Protein AF-A0A496P3Q8-F1 (afdb_monomer)

Sequence (102 aa):
NFSNMTKFSFDSKDGHYNGNVLKVYYSTDYQPSGNILNATLTDITSAFTISSNNTNYPATFTNSGHWIKPSTLTGNGFIIFEYHGGGSLPTTTIQIDNIKVE

Structure (mmCIF, N/CA/C/O backbone):
data_AF-A0A496P3Q8-F1
#
_entry.id   AF-A0A496P3Q8-F1
#
loop_
_atom_site.group_PDB
_atom_site.id
_atom_site.type_symbol
_atom_site.label_atom_id
_atom_site.label_alt_id
_atom_site.label_comp_id
_atom_site.label_asym_id
_atom_site.label_entity_id
_atom_site.label_seq_id
_atom_site.pdbx_PDB_ins_code
_atom_site.Cartn_x
_atom_site.Cartn_y
_atom_site.Cartn_z
_atom_site.occupancy
_atom_site.B_iso_or_equiv
_atom_site.auth_seq_id
_atom_site.auth_comp_id
_atom_site.auth_asym_id
_atom_site.auth_atom_id
_atom_site.pdbx_PDB_model_num
ATOM 1 N N . ASN A 1 1 ? -11.486 -5.808 8.414 1.00 93.50 1 ASN A N 1
ATOM 2 C CA . ASN A 1 1 ? -11.989 -5.349 9.727 1.00 93.50 1 ASN A CA 1
ATOM 3 C C . ASN A 1 1 ? -10.809 -5.325 10.686 1.00 93.50 1 ASN A C 1
ATOM 5 O O . ASN A 1 1 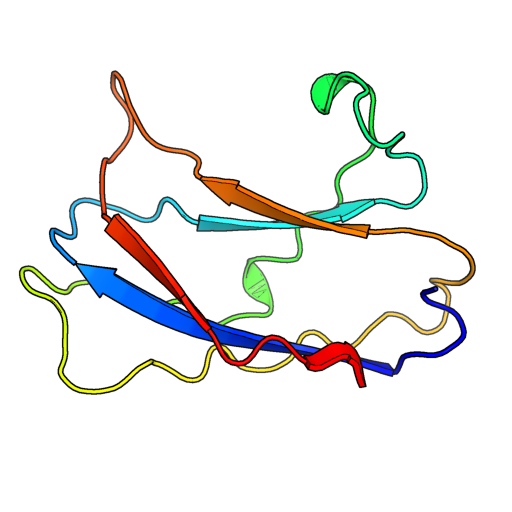? -10.227 -6.373 10.940 1.00 93.50 1 ASN A O 1
ATOM 9 N N . PHE A 1 2 ? -10.434 -4.139 11.157 1.00 97.62 2 PHE A N 1
ATOM 10 C CA . PHE A 1 2 ? -9.288 -3.894 12.029 1.00 97.62 2 PHE A CA 1
ATOM 11 C C . PHE A 1 2 ? -9.412 -4.533 13.413 1.00 97.62 2 PHE A C 1
ATOM 13 O O . PHE A 1 2 ? -8.393 -4.779 14.047 1.00 97.62 2 PHE A O 1
ATOM 20 N N . SER A 1 3 ? -10.618 -4.868 13.873 1.00 97.38 3 SER A N 1
ATOM 21 C CA . SER A 1 3 ? -10.801 -5.598 15.133 1.00 97.38 3 SER A CA 1
ATOM 22 C C . SER A 1 3 ? -10.281 -7.039 15.086 1.00 97.38 3 SER A C 1
ATOM 24 O O . SER A 1 3 ? -10.032 -7.613 16.139 1.00 97.38 3 SER A O 1
ATOM 26 N N . ASN A 1 4 ? -10.102 -7.617 13.891 1.00 96.62 4 ASN A N 1
ATOM 27 C CA . ASN A 1 4 ? -9.753 -9.031 13.703 1.00 96.62 4 ASN A CA 1
ATOM 28 C C . ASN A 1 4 ? -8.337 -9.241 13.146 1.00 96.62 4 ASN A C 1
ATOM 30 O O . ASN A 1 4 ? -8.035 -10.324 12.660 1.00 96.62 4 ASN A O 1
ATOM 34 N N . MET A 1 5 ? -7.495 -8.207 13.168 1.00 96.31 5 MET A N 1
ATOM 35 C CA . MET A 1 5 ? -6.095 -8.297 12.752 1.00 96.31 5 MET A CA 1
ATOM 36 C C . MET A 1 5 ? -5.195 -7.631 13.791 1.00 96.31 5 MET A C 1
ATOM 38 O O . MET A 1 5 ? -5.609 -6.742 14.534 1.00 96.31 5 MET A O 1
ATOM 42 N N . THR A 1 6 ? -3.941 -8.032 13.807 1.00 97.88 6 THR A N 1
ATOM 43 C CA . THR A 1 6 ? -2.854 -7.517 14.636 1.00 97.88 6 THR A CA 1
ATOM 44 C C . THR A 1 6 ? -1.763 -6.862 13.798 1.00 97.88 6 THR A C 1
ATOM 46 O O . THR A 1 6 ? -1.155 -5.887 14.247 1.00 97.88 6 THR A O 1
ATOM 49 N N . LYS A 1 7 ? -1.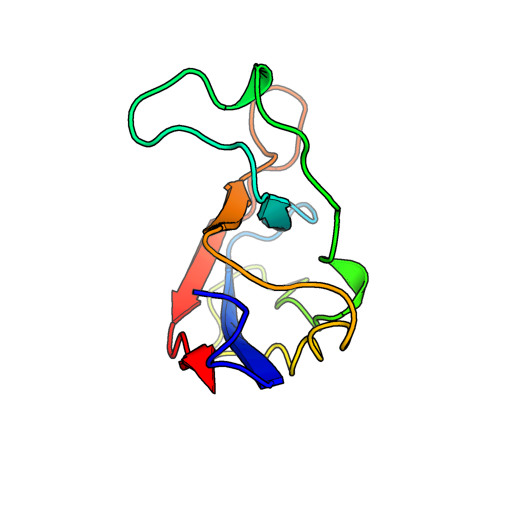530 -7.340 12.572 1.00 98.00 7 LYS A N 1
ATOM 50 C CA . LYS A 1 7 ? -0.477 -6.839 11.687 1.00 98.00 7 LYS A CA 1
ATOM 51 C C . LYS A 1 7 ? -0.814 -7.024 10.209 1.00 98.00 7 LYS A C 1
ATOM 53 O O . LYS A 1 7 ? -1.683 -7.802 9.827 1.00 98.00 7 LYS A O 1
ATOM 58 N N . PHE A 1 8 ? -0.122 -6.258 9.379 1.00 98.62 8 PHE A N 1
ATOM 59 C CA . PHE A 1 8 ? -0.235 -6.292 7.926 1.00 98.62 8 PHE A CA 1
ATOM 60 C C . PHE A 1 8 ? 1.154 -6.348 7.301 1.00 98.62 8 PHE A C 1
ATOM 62 O O . PHE A 1 8 ? 2.056 -5.646 7.762 1.00 98.62 8 PHE A O 1
ATOM 69 N N . SER A 1 9 ? 1.320 -7.148 6.252 1.00 98.75 9 SER A N 1
ATOM 70 C CA . SER A 1 9 ? 2.577 -7.265 5.510 1.00 98.75 9 SER A CA 1
ATOM 71 C C . SER A 1 9 ? 2.346 -7.458 4.013 1.00 98.75 9 SER A C 1
ATOM 73 O O . SER A 1 9 ? 1.257 -7.836 3.572 1.00 98.75 9 SER A O 1
ATOM 75 N N . PHE A 1 10 ? 3.382 -7.157 3.235 1.00 98.88 10 PHE A N 1
ATOM 76 C CA . PHE A 1 10 ? 3.455 -7.393 1.796 1.00 98.88 10 PHE A CA 1
ATOM 77 C C . PHE A 1 10 ? 4.918 -7.458 1.356 1.00 98.88 10 PHE A C 1
ATOM 79 O O . PHE A 1 10 ? 5.818 -6.946 2.031 1.00 98.88 10 PHE A O 1
ATOM 86 N N . ASP A 1 11 ? 5.146 -8.014 0.178 1.00 98.88 11 ASP A N 1
ATOM 87 C CA . ASP A 1 11 ? 6.439 -8.008 -0.486 1.00 98.88 11 ASP A CA 1
ATOM 88 C C . ASP A 1 11 ? 6.422 -6.994 -1.638 1.00 98.88 11 ASP A C 1
ATOM 90 O O . ASP A 1 11 ? 5.405 -6.815 -2.313 1.00 98.88 11 ASP A O 1
ATOM 94 N N . SER A 1 12 ? 7.543 -6.311 -1.868 1.00 98.69 12 SER A N 1
ATOM 95 C CA . SER A 1 12 ? 7.676 -5.289 -2.911 1.00 98.69 12 SER A CA 1
ATOM 96 C C . SER A 1 12 ? 8.840 -5.570 -3.849 1.00 98.69 12 SER A C 1
ATOM 98 O O . SER A 1 12 ? 9.845 -6.172 -3.470 1.00 98.69 12 SER A O 1
ATOM 100 N N . LYS A 1 13 ? 8.713 -5.132 -5.099 1.00 98.56 13 LYS A N 1
ATOM 101 C CA . LYS A 1 13 ? 9.775 -5.212 -6.104 1.00 98.56 13 LYS A CA 1
ATOM 102 C C . LYS A 1 13 ? 9.725 -3.987 -7.005 1.00 98.56 13 LYS A C 1
ATOM 104 O O . LYS A 1 13 ? 8.701 -3.757 -7.647 1.00 98.56 13 LYS A O 1
ATOM 109 N N . ASP A 1 14 ? 10.807 -3.219 -7.060 1.00 98.44 14 ASP A N 1
ATOM 110 C CA . ASP A 1 14 ? 10.921 -2.081 -7.967 1.00 98.44 14 ASP A CA 1
ATOM 111 C C . ASP A 1 14 ? 11.634 -2.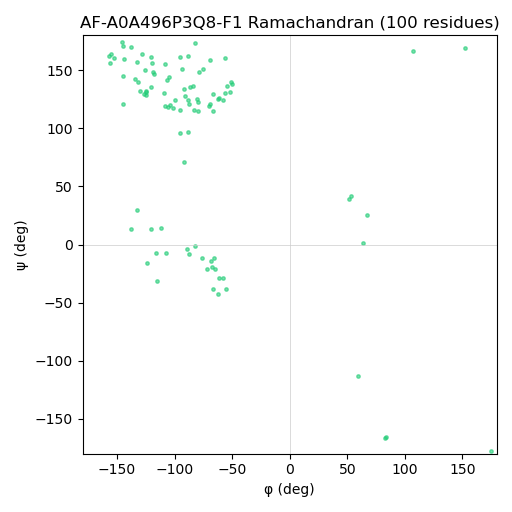440 -9.277 1.00 98.44 14 ASP A C 1
ATOM 113 O O . ASP A 1 14 ? 12.329 -3.450 -9.400 1.00 98.44 14 ASP A O 1
ATOM 117 N N . GLY A 1 15 ? 11.428 -1.597 -10.280 1.00 97.94 15 GLY A N 1
ATOM 118 C CA . GLY A 1 15 ? 12.162 -1.599 -11.537 1.00 97.94 15 GLY A CA 1
ATOM 119 C C . GLY A 1 15 ? 12.105 -0.217 -12.176 1.00 97.94 15 GLY A C 1
ATOM 120 O O . GLY A 1 15 ? 11.190 0.564 -11.903 1.00 97.94 15 GLY A O 1
ATOM 121 N N . HIS A 1 16 ? 13.082 0.092 -13.030 1.00 97.56 16 HIS A N 1
ATOM 122 C CA . HIS A 1 16 ? 13.235 1.417 -13.638 1.00 97.56 16 HIS A CA 1
ATOM 123 C C . HIS A 1 16 ? 13.267 2.543 -12.594 1.00 97.56 16 HIS A C 1
ATOM 125 O O . HIS A 1 16 ? 12.637 3.585 -12.772 1.00 97.56 16 HIS A O 1
ATOM 131 N N . TYR A 1 17 ? 13.973 2.312 -11.485 1.00 98.12 17 TYR A N 1
ATOM 132 C CA . TYR A 1 17 ? 13.986 3.235 -10.360 1.00 98.12 17 TYR A CA 1
ATOM 133 C C . TYR A 1 17 ? 14.471 4.633 -10.751 1.00 98.12 17 TYR A C 1
ATOM 135 O O . TYR A 1 17 ? 15.590 4.813 -11.235 1.00 98.12 17 TYR A O 1
ATOM 143 N N . ASN A 1 18 ? 13.646 5.634 -10.463 1.00 96.88 18 ASN A N 1
ATOM 144 C CA . ASN A 1 18 ? 14.003 7.052 -10.521 1.00 96.88 18 ASN A CA 1
ATOM 145 C C . ASN A 1 18 ? 13.453 7.853 -9.323 1.00 96.88 18 ASN A C 1
ATOM 147 O O . ASN A 1 18 ? 13.466 9.083 -9.339 1.00 96.88 18 ASN A O 1
ATOM 151 N N . GLY A 1 19 ? 12.982 7.163 -8.281 1.00 97.75 19 GLY A N 1
ATOM 152 C CA . GLY A 1 19 ? 12.500 7.757 -7.037 1.00 97.75 19 GLY A CA 1
ATOM 153 C C . GLY A 1 19 ? 11.455 6.901 -6.320 1.00 97.75 19 GLY A C 1
ATOM 154 O O . GLY A 1 19 ? 10.925 5.934 -6.867 1.00 97.75 19 GLY A O 1
ATOM 155 N N . ASN A 1 20 ? 11.147 7.269 -5.079 1.00 97.81 20 ASN A N 1
ATOM 156 C CA . ASN A 1 20 ? 10.148 6.574 -4.271 1.00 97.81 20 ASN A CA 1
ATOM 157 C C . ASN A 1 20 ? 8.738 7.020 -4.663 1.00 97.81 20 ASN A C 1
ATOM 159 O O . ASN A 1 20 ? 8.418 8.203 -4.576 1.00 97.81 20 ASN A O 1
ATOM 163 N N . VAL A 1 21 ? 7.906 6.059 -5.063 1.00 98.19 21 VAL A N 1
ATOM 164 C CA . VAL A 1 21 ? 6.554 6.308 -5.594 1.00 98.19 21 VAL A CA 1
ATOM 165 C C . VAL A 1 21 ? 5.456 5.573 -4.828 1.00 98.19 21 VAL A C 1
ATOM 167 O O . VAL A 1 21 ? 4.295 5.914 -4.986 1.00 98.19 21 VAL A O 1
ATOM 170 N N . LEU A 1 22 ? 5.784 4.571 -4.005 1.00 98.50 22 LEU A N 1
ATOM 171 C CA . LEU A 1 22 ? 4.776 3.838 -3.239 1.00 98.50 22 LEU A CA 1
ATOM 172 C C . LEU A 1 22 ? 4.567 4.483 -1.868 1.00 98.50 22 LEU A C 1
ATOM 174 O O . LEU A 1 22 ? 5.515 4.660 -1.099 1.00 98.50 22 LEU A O 1
ATOM 178 N N . LYS A 1 23 ? 3.308 4.767 -1.554 1.00 98.50 23 LYS A N 1
ATOM 179 C CA . LYS A 1 23 ? 2.838 5.144 -0.224 1.00 98.50 23 LYS A CA 1
ATOM 180 C C . LYS A 1 23 ? 1.823 4.124 0.278 1.00 98.50 23 LYS A C 1
ATOM 182 O O . LYS A 1 23 ? 1.095 3.521 -0.514 1.00 98.50 23 LYS A O 1
ATOM 187 N N . VAL A 1 24 ? 1.782 3.925 1.592 1.00 98.75 24 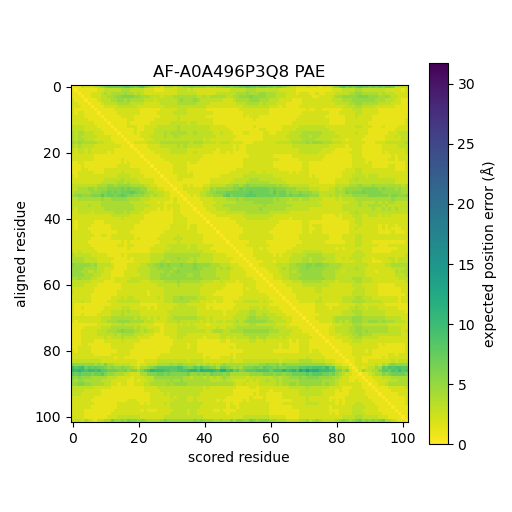VAL A N 1
ATOM 188 C CA . VAL A 1 24 ? 0.845 3.010 2.252 1.00 98.75 24 VAL A CA 1
ATOM 189 C C . VAL A 1 24 ? 0.101 3.758 3.346 1.00 98.75 24 VAL A C 1
ATOM 191 O O . VAL A 1 24 ? 0.717 4.387 4.205 1.00 98.75 24 VAL A O 1
ATOM 194 N N . TYR A 1 25 ? -1.223 3.653 3.334 1.00 98.75 25 TYR A N 1
ATOM 195 C CA . TYR A 1 25 ? -2.110 4.307 4.288 1.00 98.75 25 TYR A CA 1
ATOM 196 C C . TYR A 1 25 ? -3.075 3.312 4.919 1.00 98.75 25 TYR A C 1
ATOM 198 O O . TYR A 1 25 ? -3.336 2.241 4.366 1.00 98.75 25 TYR A O 1
ATOM 206 N N . TYR A 1 26 ? -3.689 3.716 6.028 1.00 98.50 26 TYR A N 1
ATOM 207 C CA . TYR A 1 26 ? -4.991 3.183 6.414 1.00 98.50 26 TYR A CA 1
ATOM 208 C C . TYR A 1 26 ? -6.050 4.287 6.501 1.00 98.50 26 TYR A C 1
ATOM 210 O O . TYR A 1 26 ? -5.731 5.456 6.725 1.00 98.50 26 TYR A O 1
ATOM 218 N N . SER A 1 27 ? -7.316 3.896 6.352 1.00 98.38 27 SER A N 1
ATOM 219 C CA . SER A 1 27 ? -8.490 4.754 6.548 1.00 98.38 27 SER A CA 1
ATOM 220 C C . SER A 1 27 ? -9.654 3.956 7.142 1.00 98.38 27 SER A C 1
ATOM 222 O O . SER A 1 27 ? -9.835 2.775 6.832 1.00 98.38 27 SER A O 1
ATOM 224 N N . THR A 1 28 ? -10.447 4.596 8.001 1.00 98.00 28 THR A N 1
ATOM 225 C CA . THR A 1 28 ? -11.690 4.044 8.576 1.00 98.00 28 THR A CA 1
ATOM 226 C C . THR A 1 28 ? -12.953 4.686 8.004 1.00 98.00 28 THR A C 1
ATOM 228 O O . THR A 1 28 ? -14.054 4.240 8.313 1.00 98.00 28 THR A O 1
ATOM 231 N N . ASP A 1 29 ? -12.811 5.737 7.198 1.00 97.75 29 ASP A N 1
ATOM 232 C CA . ASP A 1 29 ? -13.908 6.527 6.628 1.00 97.75 29 ASP A CA 1
ATOM 233 C C . ASP A 1 29 ? -13.982 6.449 5.093 1.00 97.75 29 ASP A C 1
ATOM 235 O O . ASP A 1 29 ? -14.979 6.887 4.511 1.00 97.75 29 ASP A O 1
ATOM 239 N N . TYR A 1 30 ? -12.992 5.832 4.434 1.00 97.56 30 TYR A N 1
ATOM 240 C CA . TYR A 1 30 ? -13.016 5.601 2.993 1.00 97.56 30 TYR A CA 1
ATOM 241 C C . TYR A 1 30 ? -14.264 4.823 2.562 1.00 97.56 30 TYR A C 1
ATOM 243 O O . TYR A 1 30 ? -14.589 3.764 3.103 1.00 97.56 30 TYR A O 1
ATOM 251 N N . GLN A 1 31 ? -14.936 5.353 1.540 1.00 96.31 31 GLN A N 1
ATOM 252 C CA . GLN A 1 31 ? -16.078 4.720 0.894 1.00 96.31 31 GLN A CA 1
ATOM 253 C C . GLN A 1 31 ? -15.620 4.078 -0.421 1.00 96.31 31 GLN A C 1
ATOM 255 O O . GLN A 1 31 ? -15.184 4.806 -1.319 1.00 96.31 31 GLN A O 1
ATOM 260 N N . PRO A 1 32 ? -15.724 2.743 -0.573 1.00 94.00 32 PRO A N 1
ATOM 261 C CA . PRO A 1 32 ? -15.418 2.062 -1.826 1.00 94.00 32 PRO A CA 1
ATOM 262 C C . PRO A 1 32 ? -16.132 2.699 -3.019 1.00 94.00 32 PRO A C 1
ATOM 264 O O . PRO A 1 32 ? -17.299 3.072 -2.922 1.00 94.00 32 PRO A O 1
ATOM 267 N N . SER A 1 33 ? -15.414 2.841 -4.136 1.00 91.75 33 SER A N 1
ATOM 268 C CA . SER A 1 33 ? -15.882 3.533 -5.352 1.00 91.75 33 SER A CA 1
ATOM 269 C C . SER A 1 33 ? -16.163 5.036 -5.190 1.00 91.75 33 SER A C 1
ATOM 271 O O . SER A 1 33 ? -16.542 5.689 -6.162 1.00 91.75 33 SER A O 1
ATOM 273 N N . GLY A 1 34 ? -15.952 5.605 -4.001 1.00 93.50 34 GLY A N 1
ATOM 274 C CA . GLY A 1 34 ? -15.985 7.041 -3.755 1.00 93.50 34 GLY A CA 1
ATOM 275 C C . GLY A 1 34 ? -14.672 7.737 -4.118 1.00 93.50 34 GLY A C 1
ATOM 276 O O . GLY A 1 34 ? -13.657 7.105 -4.422 1.00 93.50 34 GLY A O 1
ATOM 277 N N . ASN A 1 35 ? -14.686 9.070 -4.053 1.00 94.88 35 ASN A N 1
ATOM 278 C CA . ASN A 1 35 ? -13.479 9.872 -4.224 1.00 94.88 35 ASN A CA 1
ATOM 279 C C . ASN A 1 35 ? -12.546 9.684 -3.017 1.00 94.88 35 ASN A C 1
ATOM 281 O O . ASN A 1 35 ? -12.912 10.028 -1.893 1.00 94.88 35 ASN A O 1
ATOM 285 N N . ILE A 1 36 ? -11.335 9.177 -3.263 1.00 95.50 36 ILE A N 1
ATOM 286 C CA . ILE A 1 36 ? -10.315 8.941 -2.233 1.00 95.50 36 ILE A CA 1
ATOM 287 C C . ILE A 1 36 ? -9.937 10.215 -1.465 1.00 95.50 36 ILE A C 1
ATOM 289 O O . ILE A 1 36 ? -9.633 10.142 -0.280 1.00 95.50 36 ILE A O 1
ATOM 293 N N . LEU A 1 37 ? -10.038 11.386 -2.102 1.00 95.56 37 LEU A N 1
ATOM 294 C CA . LEU A 1 37 ? -9.699 12.678 -1.497 1.00 95.56 37 LEU A CA 1
ATOM 295 C C . LEU A 1 37 ? -10.657 13.103 -0.373 1.00 95.56 37 LEU A C 1
ATOM 297 O O . LEU A 1 37 ? -10.346 14.026 0.373 1.00 95.56 37 LEU A O 1
ATOM 301 N N . ASN A 1 38 ? -11.813 12.447 -0.249 1.00 97.12 38 ASN A N 1
ATOM 302 C CA . ASN A 1 38 ? -12.770 12.713 0.824 1.00 97.12 38 ASN A CA 1
ATOM 303 C C . ASN A 1 38 ? -12.487 11.891 2.093 1.00 97.12 38 ASN A C 1
ATOM 305 O O . ASN A 1 38 ? -13.167 12.093 3.096 1.00 97.12 38 ASN A O 1
ATOM 309 N N . ALA A 1 39 ? -11.553 10.938 2.040 1.00 97.94 39 ALA 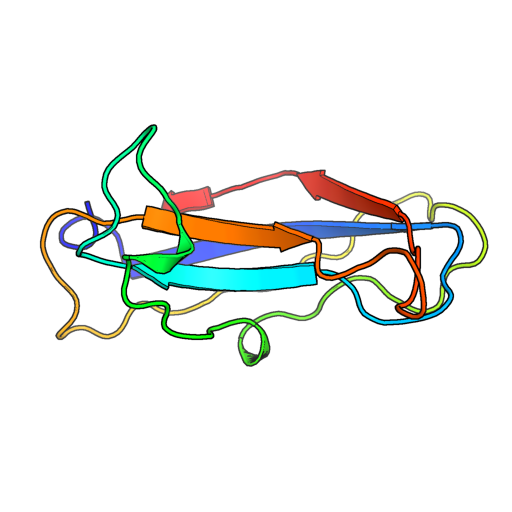A N 1
ATOM 310 C CA . ALA A 1 39 ? -11.216 10.070 3.160 1.00 97.94 39 ALA A CA 1
ATOM 311 C C . ALA A 1 39 ? -10.045 10.628 3.972 1.00 97.94 39 ALA A C 1
ATOM 313 O O . ALA A 1 39 ? -9.135 11.266 3.437 1.00 97.94 39 ALA A O 1
ATOM 314 N N . THR A 1 40 ? -10.019 10.314 5.262 1.00 98.25 40 THR A N 1
ATOM 315 C CA . THR A 1 40 ? -8.870 10.584 6.123 1.00 98.25 40 THR A CA 1
ATOM 316 C C . THR A 1 40 ? -7.847 9.466 5.955 1.00 98.25 40 THR A C 1
ATOM 318 O O . THR A 1 40 ? -8.113 8.311 6.298 1.00 98.25 40 THR A O 1
ATOM 321 N N . LEU A 1 41 ? -6.661 9.799 5.438 1.00 98.31 41 LEU A N 1
ATOM 322 C CA . LEU A 1 41 ? -5.574 8.845 5.212 1.00 98.31 41 LEU A CA 1
ATOM 323 C C . LEU A 1 41 ? -4.485 9.005 6.275 1.00 98.31 41 LEU A C 1
ATOM 325 O O . LEU A 1 41 ? -3.866 10.062 6.387 1.00 98.31 41 LEU A O 1
ATOM 329 N N . THR A 1 42 ? -4.215 7.946 7.037 1.00 98.62 42 THR A N 1
ATOM 330 C CA . THR A 1 42 ? -3.071 7.911 7.960 1.00 98.62 42 THR A CA 1
ATOM 331 C C . THR A 1 42 ? -1.887 7.229 7.284 1.00 98.62 42 THR A C 1
ATOM 333 O O . THR A 1 42 ? -1.980 6.044 6.968 1.00 98.62 42 THR A O 1
ATOM 336 N N . ASP A 1 43 ? -0.791 7.966 7.062 1.00 98.62 43 ASP A N 1
ATOM 337 C CA . ASP A 1 43 ? 0.433 7.446 6.428 1.00 98.62 43 ASP A CA 1
ATOM 338 C C . ASP A 1 43 ? 1.134 6.449 7.364 1.00 98.62 43 ASP A C 1
ATOM 340 O O . ASP A 1 43 ? 1.509 6.780 8.491 1.00 98.62 43 ASP A O 1
ATOM 344 N N . ILE A 1 44 ? 1.295 5.219 6.884 1.00 98.75 44 ILE A N 1
ATOM 345 C CA . ILE A 1 44 ? 2.009 4.127 7.556 1.00 98.75 44 ILE A CA 1
ATOM 346 C C . ILE A 1 44 ? 3.189 3.619 6.720 1.00 98.75 44 ILE A C 1
ATOM 348 O O . ILE A 1 44 ? 3.758 2.574 7.027 1.00 98.75 44 ILE A O 1
ATOM 352 N N . THR A 1 45 ? 3.591 4.352 5.679 1.00 98.75 45 THR A N 1
ATOM 353 C CA . THR A 1 45 ? 4.668 3.973 4.750 1.00 98.75 45 THR A CA 1
ATOM 354 C C . THR A 1 45 ? 5.974 3.685 5.487 1.00 98.75 45 THR A C 1
ATOM 356 O O . THR A 1 45 ? 6.678 2.739 5.148 1.00 98.75 45 THR A O 1
ATOM 359 N N . SER A 1 46 ? 6.283 4.461 6.530 1.00 98.44 46 SER A N 1
ATOM 360 C CA . SER A 1 46 ? 7.516 4.321 7.317 1.00 98.44 46 SER A CA 1
ATOM 361 C C . SER A 1 46 ? 7.619 3.014 8.108 1.00 98.44 46 SER A C 1
ATOM 363 O O . SER A 1 46 ? 8.696 2.697 8.606 1.00 98.44 46 SER A O 1
ATOM 365 N N . ALA 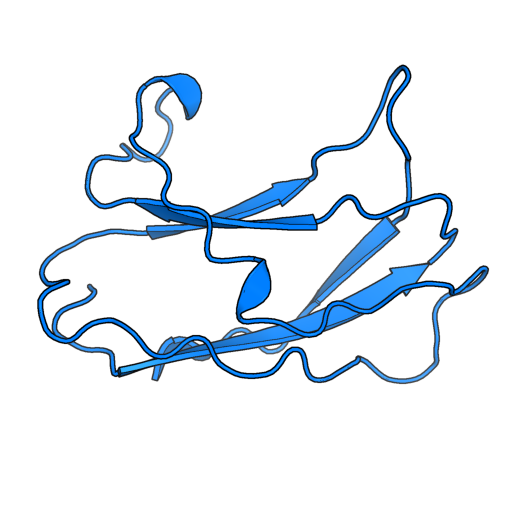A 1 47 ? 6.534 2.242 8.217 1.00 98.50 47 ALA A N 1
ATOM 366 C CA . ALA A 1 47 ? 6.563 0.916 8.821 1.00 98.50 47 ALA A CA 1
ATOM 367 C C . ALA A 1 47 ? 7.182 -0.152 7.903 1.00 98.50 47 ALA A C 1
ATOM 369 O O . ALA A 1 47 ? 7.451 -1.261 8.366 1.00 98.50 47 ALA A O 1
ATOM 370 N N . PHE A 1 48 ? 7.399 0.162 6.621 1.00 98.75 48 PHE A N 1
ATOM 371 C CA . PHE A 1 48 ? 7.814 -0.806 5.613 1.00 98.75 48 PHE A CA 1
ATOM 372 C C . PHE A 1 48 ? 9.175 -0.484 4.997 1.00 98.75 48 PHE A C 1
ATOM 374 O O . PHE A 1 48 ? 9.534 0.672 4.775 1.00 98.75 48 PHE A O 1
ATOM 381 N N . THR A 1 49 ? 9.913 -1.536 4.646 1.00 98.56 49 THR A N 1
ATOM 382 C CA . THR A 1 49 ? 11.118 -1.449 3.811 1.00 98.56 49 THR A CA 1
ATOM 383 C C . THR A 1 49 ? 10.744 -1.728 2.360 1.00 98.56 49 THR A C 1
ATOM 385 O O . THR A 1 49 ? 10.644 -2.878 1.946 1.00 98.56 49 THR A O 1
ATOM 388 N N . ILE A 1 50 ? 10.508 -0.675 1.581 1.00 98.50 50 ILE A N 1
ATOM 389 C CA . ILE A 1 50 ? 10.077 -0.806 0.185 1.00 98.50 50 ILE A CA 1
ATOM 390 C C . ILE A 1 50 ? 11.297 -1.005 -0.726 1.00 98.50 50 ILE A C 1
ATOM 392 O O . ILE A 1 50 ? 12.318 -0.328 -0.578 1.00 98.50 50 ILE A O 1
ATOM 396 N N . SER A 1 51 ? 11.183 -1.938 -1.674 1.00 98.38 51 SER A N 1
ATOM 397 C CA . SER A 1 51 ? 12.173 -2.169 -2.732 1.00 98.38 51 SER A CA 1
ATOM 398 C C . SER A 1 51 ? 12.515 -0.862 -3.465 1.00 98.38 51 SER A C 1
ATOM 400 O O . SER A 1 51 ? 11.619 -0.092 -3.813 1.00 98.38 51 SER A O 1
ATOM 402 N N . SER A 1 52 ? 13.805 -0.572 -3.637 1.00 97.88 52 SER A N 1
ATOM 403 C CA . SER A 1 52 ? 14.284 0.682 -4.228 1.00 97.88 52 SER A CA 1
ATOM 404 C C . SER A 1 52 ? 15.675 0.529 -4.844 1.00 97.88 52 SER A C 1
ATOM 406 O O . SER A 1 52 ? 16.429 -0.384 -4.501 1.00 97.88 52 SER A O 1
ATOM 408 N N . ASN A 1 53 ? 16.045 1.504 -5.679 1.00 97.56 53 ASN A N 1
ATOM 409 C CA . ASN A 1 53 ? 17.347 1.636 -6.339 1.00 97.56 53 ASN A CA 1
ATOM 410 C C . ASN A 1 53 ? 17.663 0.553 -7.388 1.00 97.56 53 ASN A C 1
ATOM 412 O O . ASN A 1 53 ? 18.837 0.318 -7.679 1.00 97.56 53 ASN A O 1
ATOM 416 N N . ASN A 1 54 ? 16.652 -0.073 -8.003 1.00 98.06 54 ASN A N 1
ATOM 417 C CA . ASN A 1 54 ? 16.856 -1.074 -9.051 1.00 98.06 54 ASN A CA 1
ATOM 418 C C . ASN A 1 54 ? 16.522 -0.540 -10.459 1.00 98.06 54 ASN A C 1
ATOM 420 O O . ASN A 1 54 ? 15.380 -0.214 -10.787 1.00 98.06 54 ASN A O 1
ATOM 424 N N . THR A 1 55 ? 17.521 -0.504 -11.348 1.00 97.25 55 THR A N 1
ATOM 425 C CA . THR A 1 55 ? 17.326 -0.121 -12.763 1.00 97.25 55 THR A CA 1
ATOM 426 C C . THR A 1 55 ? 16.472 -1.139 -13.526 1.00 97.25 55 THR A C 1
ATOM 428 O O . THR A 1 55 ? 15.642 -0.759 -14.348 1.00 97.25 55 THR A O 1
ATOM 431 N N . ASN A 1 56 ? 16.654 -2.429 -13.234 1.00 97.62 56 ASN A N 1
ATOM 432 C CA . ASN A 1 56 ? 15.878 -3.550 -13.771 1.00 97.62 56 ASN A CA 1
ATOM 433 C C . ASN A 1 56 ? 15.222 -4.306 -12.616 1.00 97.62 56 ASN A C 1
ATOM 435 O O . ASN A 1 56 ? 15.706 -4.225 -11.494 1.00 97.62 56 ASN A O 1
ATOM 439 N N . TYR A 1 57 ? 14.193 -5.105 -12.889 1.00 97.31 57 TYR A N 1
ATOM 440 C CA . TYR A 1 57 ? 13.564 -5.920 -11.850 1.00 97.31 57 TYR A CA 1
ATOM 441 C C . TYR A 1 57 ? 14.551 -6.931 -11.236 1.00 97.31 57 TYR A C 1
ATOM 443 O O . TYR A 1 57 ? 15.127 -7.736 -11.977 1.00 97.31 57 TYR A O 1
ATOM 451 N N . PRO A 1 58 ? 14.723 -6.959 -9.902 1.00 96.94 58 PRO A N 1
ATOM 452 C CA . PRO A 1 58 ? 15.501 -7.998 -9.246 1.00 96.94 58 PRO A CA 1
ATOM 453 C C . PRO A 1 58 ? 14.785 -9.357 -9.325 1.00 96.94 58 PRO A C 1
ATOM 455 O O . PRO A 1 58 ? 13.563 -9.453 -9.498 1.00 96.94 58 PRO A O 1
ATOM 458 N N . ALA A 1 59 ? 15.552 -10.442 -9.175 1.00 97.44 59 ALA A N 1
ATOM 459 C CA . ALA A 1 59 ? 15.021 -11.804 -9.268 1.00 97.44 59 ALA A CA 1
ATOM 460 C C . ALA A 1 59 ? 13.967 -12.088 -8.181 1.00 97.44 59 ALA A C 1
ATOM 462 O O . ALA A 1 59 ? 12.896 -12.626 -8.465 1.00 97.44 59 ALA A O 1
ATOM 463 N N . THR A 1 60 ? 14.221 -11.652 -6.949 1.00 97.75 60 THR A N 1
ATOM 464 C CA . THR A 1 60 ? 13.359 -11.887 -5.783 1.00 97.75 60 THR A CA 1
ATOM 465 C C . THR A 1 60 ? 12.643 -10.616 -5.344 1.00 97.75 60 THR A C 1
ATOM 467 O O . THR A 1 60 ? 13.114 -9.512 -5.606 1.00 97.75 60 THR A O 1
ATOM 470 N N . PHE A 1 61 ? 11.500 -10.769 -4.678 1.00 98.50 61 PHE A N 1
ATOM 471 C CA . PHE A 1 61 ? 10.859 -9.654 -3.985 1.00 98.50 61 PHE A CA 1
ATOM 472 C C . PHE A 1 61 ? 11.601 -9.313 -2.685 1.00 98.50 61 PHE A C 1
ATOM 474 O O . PHE A 1 61 ? 12.196 -10.184 -2.046 1.00 98.50 61 PHE A O 1
ATOM 481 N N . THR A 1 62 ? 11.534 -8.045 -2.291 1.00 98.56 62 THR A N 1
ATOM 482 C CA . THR A 1 62 ? 11.909 -7.560 -0.963 1.00 98.56 62 THR A CA 1
ATOM 483 C C . THR A 1 62 ? 10.757 -7.829 -0.002 1.00 98.56 62 THR A C 1
ATOM 485 O O . THR A 1 62 ? 9.642 -7.371 -0.241 1.00 98.56 62 THR A O 1
ATOM 488 N N . ASN A 1 63 ? 11.022 -8.522 1.108 1.00 98.44 63 ASN A N 1
ATOM 489 C CA . ASN A 1 63 ? 10.065 -8.580 2.210 1.00 98.44 63 ASN A CA 1
ATOM 490 C C . ASN A 1 63 ? 9.947 -7.188 2.833 1.00 98.44 63 ASN A C 1
ATOM 492 O O . ASN A 1 63 ? 10.926 -6.683 3.390 1.00 98.44 63 ASN A O 1
ATOM 496 N N . SER A 1 64 ? 8.768 -6.570 2.733 1.00 98.56 64 SER A N 1
ATOM 497 C CA . SER A 1 64 ? 8.603 -5.171 3.141 1.00 98.56 64 SER A CA 1
ATOM 498 C C . SER A 1 64 ? 8.393 -5.005 4.645 1.00 98.56 64 SER A C 1
ATOM 500 O O . SER A 1 64 ? 8.308 -3.878 5.124 1.00 98.56 64 SER A O 1
ATOM 502 N N . GLY A 1 65 ? 8.358 -6.095 5.413 1.00 98.25 65 GLY A N 1
ATOM 503 C CA . GLY A 1 65 ? 8.145 -6.081 6.854 1.00 98.25 65 GLY A CA 1
ATOM 504 C C . GLY A 1 65 ? 6.669 -6.018 7.245 1.00 98.25 65 GLY A C 1
ATOM 505 O O . GLY A 1 65 ? 5.774 -6.283 6.443 1.00 98.25 65 GLY A O 1
ATOM 506 N N . HIS A 1 66 ? 6.426 -5.700 8.517 1.00 98.31 66 HIS A N 1
ATOM 507 C CA . HIS A 1 66 ? 5.084 -5.648 9.088 1.00 98.31 66 HIS A CA 1
ATOM 508 C C . HIS A 1 66 ? 4.780 -4.260 9.633 1.00 98.31 66 HIS A C 1
ATOM 510 O O . HIS A 1 66 ? 5.556 -3.710 10.414 1.00 98.31 66 HIS A O 1
ATOM 516 N N . TRP A 1 67 ? 3.581 -3.771 9.343 1.00 98.62 67 TRP A N 1
ATOM 517 C CA . TRP A 1 67 ? 2.957 -2.747 10.163 1.00 98.62 67 TRP A CA 1
ATOM 518 C C . TRP A 1 67 ? 2.157 -3.409 11.280 1.00 98.62 67 TRP A C 1
ATOM 520 O O . TRP A 1 67 ? 1.283 -4.239 11.021 1.00 98.62 67 TRP A O 1
ATOM 530 N N . ILE A 1 68 ? 2.458 -3.040 12.525 1.00 98.38 68 ILE A N 1
ATOM 531 C CA . ILE A 1 68 ? 1.699 -3.480 13.696 1.00 98.38 68 ILE A CA 1
ATOM 532 C C . ILE A 1 68 ? 0.539 -2.512 13.907 1.00 98.38 68 ILE A C 1
ATOM 534 O O . ILE A 1 68 ? 0.741 -1.314 14.115 1.00 98.38 68 ILE A O 1
ATOM 538 N N . LYS A 1 69 ? -0.686 -3.037 13.873 1.00 97.69 69 LYS A N 1
ATOM 539 C CA . LYS A 1 69 ? -1.898 -2.242 14.050 1.00 97.69 69 LYS A CA 1
ATOM 540 C C . LYS A 1 69 ? -1.958 -1.687 15.484 1.00 97.69 69 LYS A C 1
ATOM 542 O O . LYS A 1 69 ? -1.903 -2.478 16.430 1.00 97.69 69 LYS A O 1
ATOM 547 N N . PRO A 1 70 ? -2.184 -0.375 15.690 1.00 97.25 70 PRO A N 1
ATOM 548 C CA . PRO A 1 70 ? -2.474 0.172 17.014 1.00 97.25 70 PRO A CA 1
ATOM 549 C C . PRO A 1 70 ? -3.666 -0.540 17.664 1.00 97.25 70 PRO A C 1
ATOM 551 O O . PRO A 1 70 ? -4.683 -0.783 17.011 1.00 97.25 70 PRO A O 1
ATOM 554 N N . SER A 1 71 ? -3.581 -0.871 18.953 1.00 96.38 71 SER A N 1
ATOM 555 C CA . SER A 1 71 ? -4.665 -1.572 19.663 1.00 96.38 71 SER A CA 1
ATOM 556 C C . SER A 1 71 ? -5.973 -0.773 19.691 1.00 96.38 71 SER A C 1
ATOM 558 O O . SER A 1 71 ? -7.047 -1.366 19.666 1.00 96.38 71 SER A O 1
ATOM 560 N N . THR A 1 72 ? -5.882 0.559 19.661 1.00 96.88 72 THR A N 1
ATOM 561 C CA . THR A 1 72 ? -7.017 1.492 19.620 1.00 96.88 72 THR A CA 1
ATOM 562 C C . THR A 1 72 ? -7.750 1.516 18.277 1.00 96.88 72 THR A C 1
ATOM 564 O O . THR A 1 72 ? -8.914 1.906 18.229 1.00 96.88 72 THR A O 1
ATOM 567 N N . LEU A 1 73 ? -7.106 1.086 17.187 1.00 98.06 73 LEU A N 1
ATOM 568 C CA . LEU A 1 73 ? -7.723 1.040 15.864 1.00 98.06 73 LEU A CA 1
ATOM 569 C C . LEU A 1 73 ? -8.603 -0.209 15.742 1.00 98.06 73 LEU A C 1
ATOM 571 O O . LEU A 1 73 ? -8.106 -1.338 15.771 1.00 98.06 73 LEU A O 1
ATOM 575 N N . THR A 1 74 ? -9.909 -0.011 15.601 1.00 97.75 74 THR A N 1
ATOM 576 C CA . THR A 1 74 ? -10.919 -1.079 15.565 1.00 97.75 74 THR A CA 1
ATOM 577 C C . THR A 1 74 ? -11.966 -0.799 14.485 1.00 97.75 74 THR A C 1
ATOM 579 O O . THR A 1 74 ? -11.991 0.280 13.897 1.00 97.75 74 THR A O 1
ATOM 582 N N . GLY A 1 75 ? -12.827 -1.777 14.200 1.00 97.56 75 GLY A N 1
ATOM 583 C CA . GLY A 1 75 ? -13.932 -1.627 13.254 1.00 97.56 75 GLY A CA 1
ATOM 584 C C . GLY A 1 75 ? -13.537 -1.829 11.791 1.00 97.56 75 GLY A C 1
ATOM 585 O O . GLY A 1 75 ? -12.492 -2.392 11.463 1.00 97.56 75 GLY A O 1
ATOM 586 N N . ASN A 1 76 ? -14.418 -1.431 10.878 1.00 97.00 76 ASN A N 1
ATOM 587 C CA . ASN A 1 76 ? -14.161 -1.563 9.446 1.00 97.00 76 ASN A CA 1
ATOM 588 C C . ASN A 1 76 ? -13.229 -0.454 8.947 1.00 97.00 76 ASN A C 1
ATOM 590 O O . ASN A 1 76 ? -13.237 0.661 9.455 1.00 97.00 76 ASN A O 1
ATOM 594 N N . GLY A 1 77 ? -12.428 -0.785 7.941 1.00 96.81 77 GLY A N 1
ATOM 595 C CA . GLY A 1 77 ? -11.486 0.132 7.325 1.00 96.81 77 GLY A CA 1
ATOM 596 C C . GLY A 1 77 ? -10.634 -0.580 6.285 1.00 96.81 77 GLY A C 1
ATOM 597 O O . GLY A 1 77 ? -10.833 -1.772 6.018 1.00 96.81 77 GLY A O 1
ATOM 598 N N . PHE A 1 78 ? -9.705 0.164 5.700 1.00 97.81 78 PHE A N 1
ATOM 599 C CA . PHE A 1 78 ? -8.958 -0.224 4.511 1.00 97.81 78 PHE A CA 1
ATOM 600 C C . PHE A 1 78 ? -7.474 0.068 4.690 1.00 97.81 78 PHE A C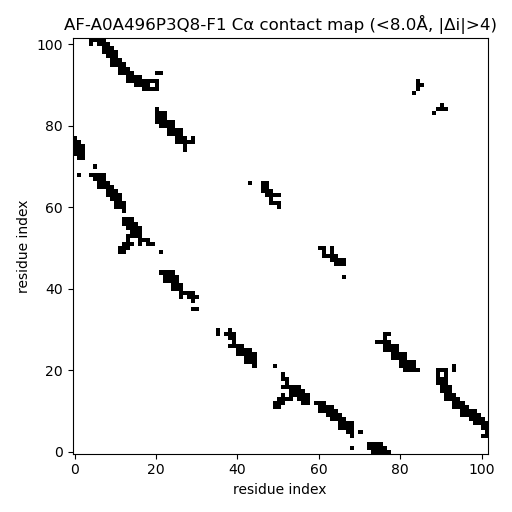 1
ATOM 602 O O . PHE A 1 78 ? -7.113 1.096 5.262 1.00 97.81 78 PHE A O 1
ATOM 609 N N . ILE A 1 79 ? -6.633 -0.825 4.168 1.00 98.25 79 ILE A N 1
ATOM 610 C CA . ILE A 1 79 ? -5.242 -0.517 3.834 1.00 98.25 79 ILE A CA 1
ATOM 611 C C . ILE A 1 79 ? -5.223 -0.076 2.373 1.00 98.25 79 ILE A C 1
ATOM 613 O O . ILE A 1 79 ? -5.863 -0.706 1.530 1.00 98.25 79 ILE A O 1
ATOM 617 N N . ILE A 1 80 ? -4.528 1.017 2.085 1.00 98.31 80 ILE A N 1
ATOM 618 C CA . ILE A 1 80 ? -4.527 1.679 0.782 1.00 98.31 80 ILE A CA 1
ATOM 619 C C . ILE A 1 80 ? -3.085 1.795 0.306 1.00 98.31 80 ILE A C 1
ATOM 621 O O . ILE A 1 80 ? -2.231 2.310 1.025 1.00 98.31 80 ILE A O 1
ATOM 625 N N . PHE A 1 81 ? -2.834 1.343 -0.919 1.00 98.44 81 PHE A N 1
ATOM 626 C CA . PHE A 1 81 ? -1.589 1.592 -1.633 1.00 98.44 81 PHE A CA 1
ATOM 627 C C . PHE A 1 81 ? -1.814 2.731 -2.621 1.00 98.44 81 PHE A C 1
ATOM 629 O O . PHE A 1 81 ? -2.708 2.652 -3.464 1.00 98.44 81 PHE A O 1
ATOM 636 N N . GLU A 1 82 ? -1.001 3.775 -2.529 1.00 97.62 82 GLU A N 1
ATOM 637 C CA . GLU A 1 82 ? -0.993 4.869 -3.495 1.00 97.62 82 GLU A CA 1
ATOM 638 C C . GLU A 1 82 ? 0.291 4.804 -4.320 1.00 97.62 82 GLU A C 1
ATOM 640 O O . GLU A 1 82 ? 1.400 4.737 -3.784 1.00 97.62 82 GLU A O 1
ATOM 645 N N . TYR A 1 83 ? 0.123 4.870 -5.638 1.00 97.50 83 TYR A N 1
ATOM 646 C CA . TYR A 1 83 ? 1.206 5.183 -6.554 1.00 97.50 83 TYR A CA 1
ATOM 647 C C . TYR A 1 83 ? 1.295 6.704 -6.731 1.00 97.50 83 TYR A C 1
ATOM 649 O O . TYR A 1 83 ? 0.570 7.293 -7.530 1.00 97.50 83 TYR A O 1
ATOM 657 N N . HIS A 1 84 ? 2.182 7.339 -5.974 1.00 96.06 84 HIS A N 1
ATOM 658 C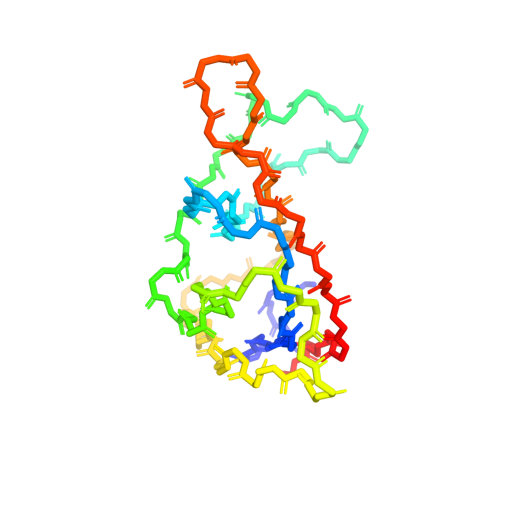 CA . HIS A 1 84 ? 2.452 8.771 -6.012 1.00 96.06 84 HIS A CA 1
ATOM 659 C C . HIS A 1 84 ? 3.595 9.075 -6.999 1.00 96.06 84 HIS A C 1
ATOM 661 O O . HIS A 1 84 ? 4.727 9.386 -6.613 1.00 96.06 84 HIS A O 1
ATOM 667 N N . GLY A 1 85 ? 3.300 8.937 -8.292 1.00 94.62 85 GLY A N 1
ATOM 668 C CA . GLY A 1 85 ? 4.233 9.183 -9.394 1.00 94.62 85 GLY A CA 1
ATOM 669 C C . GLY A 1 85 ? 3.558 9.789 -10.630 1.00 94.62 85 GLY A C 1
ATOM 670 O O . GLY A 1 85 ? 2.332 9.853 -10.708 1.00 94.62 85 GLY A O 1
ATOM 671 N N . GLY A 1 86 ? 4.357 10.220 -11.611 1.00 93.25 86 GLY A N 1
ATOM 672 C CA . GLY A 1 86 ? 3.889 10.779 -12.890 1.00 93.25 86 GLY A CA 1
ATOM 673 C C . GLY A 1 86 ? 4.063 12.295 -13.061 1.00 93.25 86 GLY A C 1
ATOM 674 O O . GLY A 1 86 ? 4.328 13.032 -12.117 1.00 93.25 86 GLY A O 1
ATOM 675 N N . GLY A 1 87 ? 3.912 12.786 -14.296 1.00 90.75 87 GLY A N 1
ATOM 676 C CA . GLY A 1 87 ? 4.117 14.203 -14.623 1.00 90.75 87 GLY A CA 1
ATOM 677 C C . GLY A 1 87 ? 5.542 14.667 -14.298 1.00 90.75 87 GLY A C 1
ATOM 678 O O . GLY A 1 87 ? 6.492 14.222 -14.935 1.00 90.75 87 GLY A O 1
ATOM 679 N N . SER A 1 88 ? 5.676 15.564 -13.316 1.00 94.62 88 SER A N 1
ATOM 680 C CA . SER A 1 88 ? 6.960 16.024 -12.761 1.00 94.62 88 SER A CA 1
ATOM 681 C C . SER A 1 88 ? 7.475 15.179 -11.585 1.00 94.62 88 SER A C 1
ATOM 683 O O . SER A 1 88 ? 8.565 15.445 -11.079 1.00 94.62 88 SER A O 1
ATOM 685 N N . LEU A 1 89 ? 6.704 14.187 -11.131 1.00 96.81 89 LEU A N 1
ATOM 686 C CA . LEU A 1 89 ? 7.088 13.230 -10.095 1.00 96.81 89 LEU A CA 1
ATOM 687 C C . LEU A 1 89 ? 7.811 12.016 -10.710 1.00 96.81 89 LEU A C 1
ATOM 689 O O . LEU A 1 89 ? 7.671 11.753 -11.908 1.00 96.81 89 LEU A O 1
ATOM 693 N N . PRO A 1 90 ? 8.547 11.234 -9.898 1.00 97.00 90 PRO A N 1
ATOM 694 C CA . PRO A 1 90 ? 9.170 9.989 -10.343 1.00 97.00 90 PRO A CA 1
ATOM 695 C C . PRO A 1 90 ? 8.177 8.978 -10.946 1.00 97.00 90 PRO A C 1
ATOM 697 O O . PRO A 1 90 ? 6.971 9.035 -10.708 1.00 97.00 90 PRO A O 1
ATOM 700 N N . THR A 1 91 ? 8.702 8.033 -11.723 1.00 96.25 91 THR A N 1
ATOM 701 C CA . THR A 1 91 ? 7.963 7.010 -12.485 1.00 96.25 91 THR A CA 1
ATOM 702 C C . THR A 1 91 ? 8.527 5.589 -12.330 1.00 96.25 91 THR A C 1
ATOM 704 O O . THR A 1 91 ? 8.399 4.758 -13.230 1.00 96.25 91 THR A O 1
ATOM 707 N N . THR A 1 92 ? 9.131 5.272 -11.182 1.00 97.88 92 THR A N 1
ATOM 708 C CA . THR A 1 92 ? 9.534 3.903 -10.817 1.00 97.88 92 THR A CA 1
ATOM 709 C C . THR A 1 92 ? 8.363 2.933 -10.993 1.00 97.88 92 THR A C 1
ATOM 711 O O . THR A 1 92 ? 7.229 3.263 -10.649 1.00 97.88 92 THR A O 1
ATOM 714 N N . THR A 1 93 ? 8.605 1.729 -11.507 1.00 97.75 93 THR A N 1
ATOM 715 C CA . THR A 1 93 ? 7.589 0.667 -11.501 1.00 97.75 93 THR A CA 1
ATOM 716 C C . THR A 1 93 ? 7.666 -0.102 -10.192 1.00 97.75 93 THR A C 1
ATOM 718 O O . THR A 1 93 ? 8.758 -0.456 -9.761 1.00 97.75 93 THR A O 1
ATOM 721 N N . ILE A 1 94 ? 6.517 -0.387 -9.578 1.00 98.25 94 ILE A N 1
ATOM 722 C CA . ILE A 1 94 ? 6.425 -1.159 -8.337 1.00 98.25 94 ILE A CA 1
ATOM 723 C C . ILE A 1 94 ? 5.490 -2.347 -8.547 1.00 98.25 94 ILE A C 1
ATOM 725 O O . ILE A 1 94 ? 4.373 -2.191 -9.035 1.00 98.25 94 ILE A O 1
ATOM 729 N N . GLN A 1 95 ? 5.948 -3.528 -8.148 1.00 98.50 95 GLN A N 1
ATOM 730 C CA . GLN A 1 95 ? 5.143 -4.736 -8.006 1.00 98.50 95 GLN A CA 1
ATOM 731 C C . GLN A 1 95 ? 4.924 -5.010 -6.518 1.00 98.50 95 GLN A C 1
ATOM 733 O O . GLN A 1 95 ? 5.832 -4.818 -5.704 1.00 98.50 95 GLN A O 1
ATOM 738 N N . ILE A 1 96 ? 3.720 -5.463 -6.180 1.00 98.56 96 ILE A N 1
ATOM 739 C CA . ILE A 1 96 ? 3.290 -5.804 -4.822 1.00 98.56 96 ILE A CA 1
ATOM 740 C C . ILE A 1 96 ? 2.793 -7.245 -4.859 1.00 98.56 96 ILE A C 1
ATOM 742 O O . ILE A 1 96 ? 2.008 -7.591 -5.742 1.00 98.56 96 ILE A O 1
ATOM 746 N N . ASP A 1 97 ? 3.237 -8.069 -3.916 1.00 98.56 97 ASP A N 1
ATOM 747 C CA . ASP A 1 97 ? 2.825 -9.470 -3.806 1.00 98.56 97 ASP A CA 1
ATOM 748 C C . ASP A 1 97 ? 2.746 -9.912 -2.334 1.00 98.56 97 ASP A C 1
ATOM 750 O O . ASP A 1 97 ? 3.092 -9.153 -1.425 1.00 98.56 97 ASP A O 1
ATOM 754 N N . ASN A 1 98 ? 2.264 -11.132 -2.086 1.00 98.44 98 ASN A N 1
ATOM 755 C CA . ASN A 1 98 ? 2.207 -11.780 -0.772 1.00 98.44 98 ASN A CA 1
ATOM 756 C C . ASN A 1 98 ? 1.545 -10.921 0.316 1.00 98.44 98 ASN A C 1
ATOM 758 O O . ASN A 1 98 ? 1.979 -10.913 1.468 1.00 98.44 98 ASN A O 1
ATOM 762 N N . ILE A 1 99 ? 0.476 -10.209 -0.047 1.00 98.56 99 ILE A N 1
ATOM 763 C CA . ILE A 1 99 ? -0.300 -9.392 0.888 1.00 98.56 99 ILE A CA 1
ATOM 764 C C . ILE A 1 99 ? -0.918 -10.296 1.959 1.00 98.56 99 ILE A C 1
ATOM 766 O O . ILE A 1 99 ? -1.652 -11.236 1.643 1.00 98.56 99 ILE A O 1
ATOM 770 N N . LYS A 1 100 ? -0.658 -9.990 3.232 1.00 98.31 100 LYS A N 1
ATOM 771 C CA . LYS A 1 100 ? -1.186 -10.734 4.380 1.00 98.31 100 LYS A CA 1
ATOM 772 C C . LYS A 1 100 ? -1.824 -9.796 5.393 1.00 98.31 100 LYS A C 1
ATOM 774 O O . LYS A 1 100 ? -1.241 -8.792 5.800 1.00 98.31 100 LYS A O 1
ATOM 779 N N . VAL A 1 101 ? -3.028 -10.171 5.813 1.00 97.31 101 VAL A N 1
ATOM 780 C CA . VAL A 1 101 ? -3.738 -9.605 6.962 1.00 97.31 101 VAL A CA 1
ATOM 781 C C . VAL A 1 101 ? -3.721 -10.679 8.041 1.00 97.31 101 VAL A C 1
ATOM 783 O O . VAL A 1 101 ? -4.217 -11.780 7.802 1.00 97.31 101 VAL A O 1
ATOM 786 N N . GLU A 1 102 ? -3.116 -10.376 9.184 1.00 95.31 102 GLU A N 1
ATOM 787 C CA . GLU A 1 102 ? -2.817 -11.343 10.251 1.00 95.31 102 GLU A CA 1
ATOM 788 C C . GLU A 1 102 ? -3.309 -10.843 11.601 1.00 95.31 102 GLU A C 1
ATOM 790 O O . GLU A 1 102 ? -3.080 -9.651 11.897 1.00 95.31 102 GLU A O 1
#

Nearest PDB structures (foldseek):
  8hee-assembly1_A  TM=2.941E-01  e=9.716E+00  Fo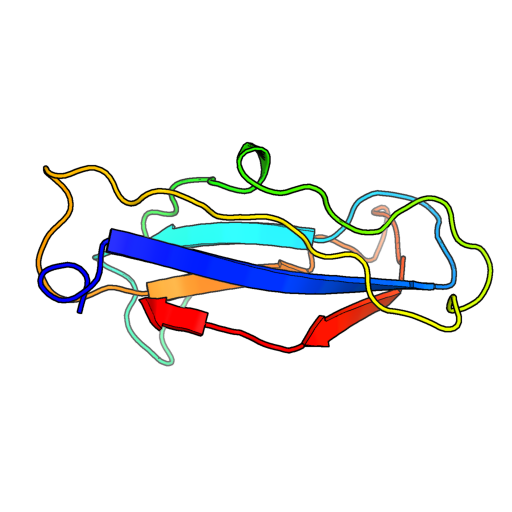ot-and-mouth disease virus
  1xu1-assembly1_A  TM=2.672E-01  e=9.199E+00  Mus musculus

Foldseek 3Di:
DLAPFFKKWWWKKKELAPDDFKWKWKWPPDDPVDDPVVTDTDTPRVQFDHHHDHHGTDPDTHGGHMDGDDPPDDDDIDMDIGGRADDPGDDMDMDIGDIDGD

pLDDT: mean 97.47, std 1.53, range [90.75, 98.88]

Mean predicted aligned error: 2.45 Å

Radius of gyration: 14.45 Å; Cα contacts (8 Å, |Δi|>4): 222; chains: 1; bounding box: 33×28×34 Å

Solvent-accessible surface area (backbone atoms only — not comparable to full-atom values): 5870 Å² total; per-residue (Å²): 86,41,67,78,44,53,36,39,35,37,27,21,36,26,20,51,46,66,52,89,27,79,43,34,29,40,28,68,66,64,54,88,97,50,70,71,87,80,32,62,72,46,82,50,43,88,50,43,52,70,45,71,88,25,69,55,67,63,95,65,68,34,75,14,52,56,41,72,56,58,88,86,54,58,48,60,53,47,80,44,80,42,79,61,50,46,92,95,45,39,70,36,45,76,47,78,45,78,73,43,84,66

Secondary structure (DSSP, 8-state):
-GGG-SEEEEEEEEES-SS--EEEEEESSPPTTS-GGGS--EE-GGGS----S-SS--SS-EEEEEEEPPTT--SS-EEEEEE--STTS---EEEEEEEEE-